Protein AF-X1B1U2-F1 (afdb_monomer_lite)

pLDDT: mean 76.09, std 20.09, range [30.53, 96.62]

Radius of gyration: 19.91 Å; chains: 1; bounding box: 51×41×58 Å

Sequence (146 aa):
KLMNLKKENDVAIQIIAQNKEYGAFIAIKDTLIKGEFKKHNLERRPELEIQFEETLELIEAGISPDLEAEITLAAHKLSKKKKSYKNLCQTLAKRQLDLTKGPNKASKNEIQKKAKEIFESSSTYEEICWLIAQLNAIADKSSEES

Structure (mmCIF, N/CA/C/O backbone):
data_AF-X1B1U2-F1
#
_entry.id   AF-X1B1U2-F1
#
loop_
_atom_site.group_PDB
_atom_site.id
_atom_site.type_symbol
_atom_site.label_atom_id
_atom_site.label_alt_id
_atom_site.label_comp_id
_atom_site.label_asym_id
_atom_site.label_entity_id
_atom_site.label_seq_id
_atom_site.pdbx_PDB_ins_code
_atom_site.Cartn_x
_atom_site.Cartn_y
_atom_site.Cartn_z
_atom_site.occupancy
_atom_site.B_iso_or_equiv
_atom_site.auth_seq_id
_atom_site.auth_comp_id
_atom_site.auth_asym_id
_atom_site.auth_atom_id
_atom_site.pdbx_PDB_model_num
ATOM 1 N N . LYS A 1 1 ? -35.354 -16.249 34.743 1.00 37.62 1 LYS A N 1
ATOM 2 C CA . LYS A 1 1 ? -34.466 -17.200 34.023 1.00 37.62 1 LYS A CA 1
ATOM 3 C C . LYS A 1 1 ? -34.671 -16.955 32.528 1.00 37.62 1 LYS A C 1
ATOM 5 O O . LYS A 1 1 ? -35.743 -17.265 32.049 1.00 37.62 1 LYS A O 1
ATOM 10 N N . LEU A 1 2 ? -33.943 -16.020 31.915 1.00 33.53 2 LEU A N 1
ATOM 11 C CA . LEU A 1 2 ? -32.616 -16.148 31.280 1.00 33.53 2 LEU A CA 1
ATOM 12 C C . LEU A 1 2 ? -32.609 -16.985 29.981 1.00 33.53 2 LEU A C 1
ATOM 14 O O . LEU A 1 2 ? -32.725 -18.200 30.035 1.00 33.53 2 LEU A O 1
ATOM 18 N N . MET A 1 3 ? -32.343 -16.250 28.889 1.00 30.53 3 MET A N 1
ATOM 19 C CA . MET A 1 3 ? -31.632 -16.605 27.647 1.00 30.53 3 MET A CA 1
ATOM 20 C C . MET A 1 3 ? -32.407 -17.184 26.448 1.00 30.53 3 MET A C 1
ATOM 22 O O . MET A 1 3 ? -32.479 -18.380 26.205 1.00 30.53 3 MET A O 1
ATOM 26 N N . ASN A 1 4 ? -32.872 -16.223 25.644 1.00 48.19 4 ASN A N 1
ATOM 27 C CA . ASN A 1 4 ? -32.800 -16.149 24.180 1.00 48.19 4 ASN A CA 1
ATOM 28 C C . ASN A 1 4 ? -31.482 -16.731 23.611 1.00 48.19 4 ASN A C 1
ATOM 30 O O . ASN A 1 4 ? -30.439 -16.398 24.171 1.00 48.19 4 ASN A O 1
ATOM 34 N N . LEU A 1 5 ? -31.540 -17.515 22.516 1.00 45.00 5 LEU A N 1
ATOM 35 C CA . LEU A 1 5 ? -30.499 -17.858 21.504 1.00 45.00 5 LEU A CA 1
ATOM 36 C C . LEU A 1 5 ? -30.977 -19.150 20.783 1.00 45.00 5 LEU A C 1
ATOM 38 O O . LEU A 1 5 ? -31.278 -20.124 21.455 1.00 45.00 5 LEU A O 1
ATOM 42 N N . LYS A 1 6 ? -31.112 -19.271 19.457 1.00 37.34 6 LYS A N 1
ATOM 43 C CA . LYS A 1 6 ? -30.321 -18.736 18.341 1.00 37.34 6 LYS A CA 1
ATOM 44 C C . LYS A 1 6 ? -31.211 -18.506 17.109 1.00 37.34 6 LYS A C 1
ATOM 46 O O . LYS A 1 6 ? -32.027 -19.353 16.769 1.00 37.34 6 LYS A O 1
ATOM 51 N N . LYS A 1 7 ? -30.986 -17.389 16.413 1.00 41.59 7 LYS A N 1
ATOM 52 C CA . LYS A 1 7 ? -31.371 -17.216 15.007 1.00 41.59 7 LYS A CA 1
ATOM 53 C C . LYS A 1 7 ? -30.465 -18.104 14.156 1.00 41.59 7 LYS A C 1
ATOM 55 O O . LYS A 1 7 ? -29.256 -17.880 14.133 1.00 41.59 7 LYS A O 1
ATOM 60 N N . GLU A 1 8 ? -31.052 -19.074 13.469 1.00 46.47 8 GLU A N 1
ATOM 61 C CA . GLU A 1 8 ? -30.492 -19.631 12.241 1.00 46.47 8 GLU A CA 1
ATOM 62 C C . GLU A 1 8 ? -30.464 -18.510 11.202 1.00 46.47 8 GLU A C 1
ATOM 64 O O . GLU A 1 8 ? -31.495 -18.116 10.671 1.00 46.47 8 GLU A O 1
ATOM 69 N N . ASN A 1 9 ? -29.289 -17.943 10.966 1.00 43.41 9 ASN A N 1
ATOM 70 C CA . ASN A 1 9 ? -29.016 -17.197 9.749 1.00 43.41 9 ASN A CA 1
ATOM 71 C C . ASN A 1 9 ? -27.787 -17.863 9.150 1.00 43.41 9 ASN A C 1
ATOM 73 O O . ASN A 1 9 ? -26.655 -17.504 9.478 1.00 43.41 9 ASN A O 1
ATOM 77 N N . ASP A 1 10 ? -28.035 -18.880 8.335 1.00 41.47 10 ASP A N 1
ATOM 78 C CA . ASP A 1 10 ? -27.029 -19.488 7.480 1.00 41.47 10 ASP A CA 1
ATOM 79 C C . ASP A 1 10 ? -26.593 -18.403 6.484 1.00 41.47 10 ASP A C 1
ATOM 81 O O . ASP A 1 10 ? -27.296 -18.070 5.527 1.00 41.47 10 ASP A O 1
ATOM 85 N N . VAL A 1 11 ? -25.491 -17.716 6.790 1.00 39.03 11 VAL A N 1
ATOM 86 C CA . VAL A 1 11 ? -24.927 -16.707 5.894 1.00 39.03 11 VAL A CA 1
ATOM 87 C C . VAL A 1 11 ? -24.329 -17.476 4.726 1.00 39.03 11 VAL A C 1
ATOM 89 O O . VAL A 1 11 ? -23.239 -18.033 4.837 1.00 39.03 11 VAL A O 1
ATOM 92 N N . ALA A 1 12 ? -25.054 -17.529 3.609 1.00 44.88 12 ALA A N 1
ATOM 93 C CA . ALA A 1 12 ? -24.545 -18.078 2.362 1.00 44.88 12 ALA A CA 1
ATOM 94 C C . ALA A 1 12 ? -23.310 -17.270 1.939 1.00 44.88 12 ALA A C 1
ATOM 96 O O . ALA A 1 12 ? -23.415 -16.143 1.452 1.00 44.88 12 ALA A O 1
ATOM 97 N N . ILE A 1 13 ? -22.126 -17.834 2.180 1.00 50.41 13 ILE A N 1
ATOM 98 C CA . ILE A 1 13 ? -20.851 -17.229 1.803 1.00 50.41 13 ILE A CA 1
ATOM 99 C C . ILE A 1 13 ? -20.793 -17.212 0.273 1.00 50.41 13 ILE A C 1
ATOM 101 O O . ILE A 1 13 ? -20.516 -18.232 -0.360 1.00 50.41 13 ILE A O 1
ATOM 105 N N . GLN A 1 14 ? -21.078 -16.059 -0.332 1.00 43.84 14 GLN A N 1
ATOM 106 C CA . GLN A 1 14 ? -20.857 -15.840 -1.757 1.00 43.84 14 GLN A CA 1
ATOM 107 C C . GLN A 1 14 ? -19.352 -15.699 -1.993 1.00 43.84 14 GLN A C 1
ATOM 109 O O . GLN A 1 14 ? -18.741 -14.697 -1.631 1.00 43.84 14 GLN A O 1
ATOM 114 N N . ILE A 1 15 ? -18.744 -16.741 -2.556 1.00 47.69 15 ILE A N 1
ATOM 115 C CA . ILE A 1 15 ? -17.322 -16.756 -2.900 1.00 47.69 15 ILE A CA 1
ATOM 116 C C . ILE A 1 15 ? -17.165 -16.033 -4.243 1.00 47.69 15 ILE A C 1
ATOM 118 O O . ILE A 1 15 ? -17.590 -16.551 -5.275 1.00 47.69 15 ILE A O 1
ATOM 122 N N . ILE A 1 16 ? -16.584 -14.832 -4.224 1.00 45.34 16 ILE A N 1
ATOM 123 C CA . ILE A 1 16 ? -16.315 -14.038 -5.430 1.00 45.34 16 ILE A CA 1
ATOM 124 C C . ILE A 1 16 ? -15.035 -14.545 -6.088 1.00 45.34 16 ILE A C 1
ATOM 126 O O . ILE A 1 16 ? -14.019 -14.758 -5.427 1.00 45.34 16 ILE A O 1
ATOM 130 N N . ALA A 1 17 ? -15.093 -14.724 -7.405 1.00 39.00 17 ALA A N 1
ATOM 131 C CA . ALA A 1 17 ? -13.986 -15.242 -8.180 1.00 39.00 17 ALA A CA 1
ATOM 132 C C . ALA A 1 17 ? -12.936 -14.214 -8.540 1.00 39.00 17 ALA A C 1
ATOM 134 O O . ALA A 1 17 ? -12.978 -13.622 -9.611 1.00 39.00 17 ALA A O 1
ATOM 135 N N . GLN A 1 18 ? -11.954 -14.048 -7.661 1.00 42.81 18 GLN A N 1
ATOM 136 C CA . GLN A 1 18 ? -10.717 -13.362 -7.997 1.00 42.81 18 GLN A CA 1
ATOM 137 C C . GLN A 1 18 ? -9.587 -14.387 -7.956 1.00 42.81 18 GLN A C 1
ATOM 139 O O . GLN A 1 18 ? -9.296 -14.943 -6.898 1.00 42.81 18 GLN A O 1
ATOM 144 N N . ASN A 1 19 ? -8.949 -14.642 -9.105 1.00 49.25 19 ASN A N 1
ATOM 145 C CA . ASN A 1 19 ? -7.880 -15.632 -9.353 1.00 49.25 19 ASN A CA 1
ATOM 146 C C . ASN A 1 19 ? -6.639 -15.545 -8.423 1.00 49.25 19 ASN A C 1
ATOM 148 O O . ASN A 1 19 ? -5.634 -16.200 -8.676 1.00 49.25 19 ASN A O 1
ATOM 152 N N . LYS A 1 20 ? -6.683 -14.750 -7.347 1.00 49.38 20 LYS A N 1
ATOM 153 C CA . LYS A 1 20 ? -5.622 -14.572 -6.347 1.00 49.38 20 LYS A CA 1
ATOM 154 C C . LYS A 1 20 ? -6.082 -14.769 -4.886 1.00 49.38 20 LYS A C 1
ATOM 156 O O . LYS A 1 20 ? -5.227 -14.847 -4.006 1.00 49.38 20 LYS A O 1
ATOM 161 N N . GLU A 1 21 ? -7.387 -14.890 -4.609 1.00 48.75 21 GLU A N 1
ATOM 162 C CA . GLU A 1 21 ? -7.953 -14.946 -3.238 1.00 48.75 21 GLU A CA 1
ATOM 163 C C . GLU A 1 21 ? -8.388 -16.359 -2.795 1.00 48.75 21 GLU A C 1
ATOM 165 O O . GLU A 1 21 ? -8.727 -16.597 -1.636 1.00 48.75 21 GLU A O 1
ATOM 170 N N . TYR A 1 22 ? -8.336 -17.328 -3.707 1.00 48.94 22 TYR A N 1
ATOM 171 C CA . TYR A 1 22 ? -8.944 -18.645 -3.523 1.00 48.94 22 TYR A CA 1
ATOM 172 C C . TYR A 1 22 ? -8.191 -19.624 -2.619 1.00 48.94 22 TYR A C 1
ATOM 174 O O . TYR A 1 22 ? -8.820 -20.481 -2.005 1.00 48.94 22 TYR A O 1
ATOM 182 N N . GLY A 1 23 ? -6.865 -19.530 -2.515 1.00 54.44 23 GLY A N 1
ATOM 183 C CA . GLY A 1 23 ? -6.069 -20.593 -1.888 1.00 54.44 23 GLY A CA 1
ATOM 184 C C . GLY A 1 23 ? -6.317 -20.743 -0.386 1.00 54.44 23 GLY A C 1
ATOM 185 O O . GLY A 1 23 ? -6.645 -21.827 0.088 1.00 54.44 23 GLY A O 1
ATOM 186 N N . ALA A 1 24 ? -6.198 -19.646 0.365 1.00 51.34 24 ALA A N 1
ATOM 187 C CA . ALA A 1 24 ? -6.229 -19.690 1.826 1.00 51.34 24 ALA A CA 1
ATOM 188 C C . ALA A 1 24 ? -7.621 -20.019 2.371 1.00 51.34 24 ALA A C 1
ATOM 190 O O . ALA A 1 24 ? -7.745 -20.863 3.253 1.00 51.34 24 ALA A O 1
ATOM 191 N N . PHE A 1 25 ? -8.669 -19.393 1.822 1.00 57.28 25 PHE A N 1
ATOM 192 C CA . PHE A 1 25 ? -10.035 -19.646 2.268 1.00 57.28 25 PHE A CA 1
ATOM 193 C C . PHE A 1 25 ? -10.469 -21.076 1.943 1.00 57.28 25 PHE A C 1
ATOM 195 O O . PHE A 1 25 ? -10.992 -21.737 2.829 1.00 57.28 25 PHE A O 1
ATOM 202 N N . ILE A 1 26 ? -10.200 -21.596 0.737 1.00 58.88 26 ILE A N 1
ATOM 203 C CA . ILE A 1 26 ? -10.549 -22.985 0.390 1.00 58.88 26 ILE A CA 1
ATOM 204 C C . ILE A 1 26 ? -9.757 -23.988 1.235 1.00 58.88 26 ILE A C 1
ATOM 206 O O . ILE A 1 26 ? -10.353 -24.939 1.736 1.00 58.88 26 ILE A O 1
ATOM 210 N N . ALA A 1 27 ? -8.463 -23.748 1.472 1.00 59.34 27 ALA A N 1
ATOM 211 C CA . ALA A 1 27 ? -7.624 -24.642 2.272 1.00 59.34 27 ALA A CA 1
ATOM 212 C C . ALA A 1 27 ? -8.103 -24.791 3.726 1.00 59.34 27 ALA A C 1
ATOM 214 O O . ALA A 1 27 ? -7.916 -25.846 4.330 1.00 59.34 27 ALA A O 1
ATOM 215 N N . ILE A 1 28 ? -8.734 -23.756 4.291 1.00 60.78 28 ILE A N 1
ATOM 216 C CA . ILE A 1 28 ? -9.241 -23.785 5.671 1.00 60.78 28 ILE A CA 1
ATOM 217 C C . ILE A 1 28 ? -10.763 -23.912 5.757 1.00 60.78 28 ILE A C 1
ATOM 219 O O . ILE A 1 28 ? -11.274 -24.135 6.850 1.00 60.78 28 ILE A O 1
ATOM 223 N N . LYS A 1 29 ? -11.499 -23.789 4.644 1.00 70.38 29 LYS A N 1
ATOM 224 C CA . LYS A 1 29 ? -12.971 -23.779 4.612 1.00 70.38 29 LYS A CA 1
ATOM 225 C C . LYS A 1 29 ? -13.543 -25.020 5.281 1.00 70.38 29 LYS A C 1
ATOM 227 O O . LYS A 1 29 ? -14.393 -24.900 6.158 1.00 70.38 29 LYS A O 1
ATOM 232 N N . ASP A 1 30 ? -13.037 -26.192 4.921 1.00 61.72 30 ASP A N 1
ATOM 233 C CA . ASP A 1 30 ? -13.526 -27.453 5.475 1.00 61.72 30 ASP A CA 1
ATOM 234 C C . ASP A 1 30 ? -13.200 -27.582 6.966 1.00 61.72 30 ASP A C 1
ATOM 236 O O 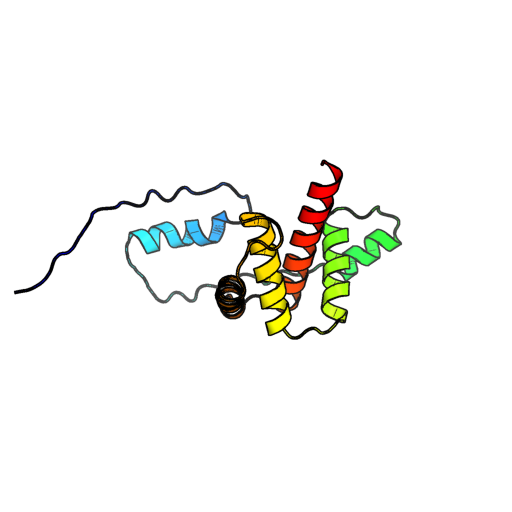. ASP A 1 30 ? -14.010 -28.094 7.736 1.00 61.72 30 ASP A O 1
ATOM 240 N N . THR A 1 31 ? -12.049 -27.066 7.392 1.00 64.06 31 THR A N 1
ATOM 241 C CA . THR A 1 31 ? -11.612 -27.042 8.795 1.00 64.06 31 THR A CA 1
ATOM 242 C C . THR A 1 31 ? -12.459 -26.082 9.636 1.00 64.06 31 THR A C 1
ATOM 244 O O . THR A 1 31 ? -12.849 -26.415 10.756 1.00 64.06 31 THR A O 1
ATOM 247 N N . LEU A 1 32 ? -12.807 -24.917 9.078 1.00 63.22 32 LEU A N 1
ATOM 248 C CA . LEU A 1 32 ? -13.693 -23.929 9.697 1.00 63.22 32 LEU A CA 1
ATOM 249 C C . LEU A 1 32 ? -15.126 -24.458 9.823 1.00 63.22 32 LEU A C 1
ATOM 251 O O . LEU A 1 32 ? -15.724 -24.328 10.888 1.00 63.22 32 LEU A O 1
ATOM 255 N N . ILE A 1 33 ? -15.650 -25.100 8.771 1.00 66.56 33 ILE A N 1
ATOM 256 C CA . ILE A 1 33 ? -16.981 -25.732 8.774 1.00 66.56 33 ILE A CA 1
ATOM 257 C C . ILE A 1 33 ? -17.051 -26.855 9.820 1.00 66.56 33 ILE A C 1
ATOM 259 O O . ILE A 1 33 ? -18.082 -27.032 10.465 1.00 66.56 33 ILE A O 1
ATOM 263 N N . LYS A 1 34 ? -15.954 -27.592 10.029 1.00 67.94 34 LYS A N 1
ATOM 264 C CA . LYS A 1 34 ? -15.878 -28.704 10.992 1.00 67.94 34 LYS A CA 1
ATOM 265 C C . LYS A 1 34 ? -15.565 -28.270 12.431 1.00 67.94 34 LYS A C 1
ATOM 267 O O . LYS A 1 34 ? -15.621 -29.101 13.330 1.00 67.94 34 LYS A O 1
ATOM 272 N N . GLY A 1 35 ? -15.246 -26.993 12.672 1.00 52.84 35 GLY A N 1
ATOM 273 C CA . GLY A 1 35 ? -14.927 -26.471 14.009 1.00 52.84 35 GLY A CA 1
ATOM 274 C C . GLY A 1 35 ? -13.610 -26.989 14.605 1.00 52.84 35 GLY A C 1
ATOM 275 O O . GLY A 1 35 ? -13.357 -26.807 15.796 1.00 52.84 35 GLY A O 1
ATOM 276 N N . GLU A 1 36 ? -12.753 -27.623 13.801 1.00 52.06 36 GLU A N 1
ATOM 277 C CA . GLU A 1 36 ? -11.505 -28.237 14.256 1.00 52.06 36 GLU A CA 1
ATOM 278 C C . GLU A 1 36 ? -10.328 -27.258 14.148 1.00 52.06 36 GLU A C 1
ATOM 280 O O . GLU A 1 36 ? -9.489 -27.356 13.257 1.00 52.06 36 GLU A O 1
ATOM 285 N N . PHE A 1 37 ? -10.200 -26.319 15.087 1.00 50.38 37 PHE A N 1
ATOM 286 C CA . PHE A 1 37 ? -8.959 -25.545 15.211 1.00 50.38 37 PHE A CA 1
ATOM 287 C C . PHE A 1 37 ? -7.874 -26.383 15.898 1.00 50.38 37 PHE A C 1
ATOM 289 O O . PHE A 1 37 ? -7.571 -26.215 17.080 1.00 50.38 37 PHE A O 1
ATOM 296 N N . LYS A 1 38 ? -7.243 -27.290 15.149 1.00 50.72 38 LYS A N 1
ATOM 297 C CA . LYS A 1 38 ? -5.908 -27.764 15.527 1.00 50.72 38 LYS A CA 1
ATOM 298 C C . LYS A 1 38 ? -4.934 -26.626 15.235 1.00 50.72 38 LYS A C 1
ATOM 300 O O . LYS A 1 38 ? -4.971 -26.058 14.147 1.00 50.72 38 LYS A O 1
ATOM 305 N N . LYS A 1 39 ? -4.076 -26.282 16.204 1.00 47.53 39 LYS A N 1
ATOM 306 C CA . LYS A 1 39 ? -2.910 -25.400 16.017 1.00 47.53 39 LYS A CA 1
ATOM 307 C C . LYS A 1 39 ? -1.958 -26.042 14.996 1.00 47.53 39 LYS A C 1
ATOM 309 O O . LYS A 1 39 ? -0.911 -26.565 15.359 1.00 47.53 39 LYS A O 1
ATOM 314 N N . HIS A 1 40 ? -2.326 -26.059 13.723 1.00 48.06 40 HIS A N 1
ATOM 315 C CA . HIS A 1 40 ? -1.339 -26.189 12.674 1.00 48.06 40 HIS A CA 1
ATOM 316 C C . HIS A 1 40 ? -0.588 -24.865 12.620 1.00 48.06 40 HIS A C 1
ATOM 318 O O . HIS A 1 40 ? -1.197 -23.795 12.686 1.00 48.06 40 HIS A O 1
ATOM 324 N N . ASN A 1 41 ? 0.739 -24.946 12.557 1.00 48.31 41 ASN A N 1
ATOM 325 C CA . ASN A 1 41 ? 1.561 -23.829 12.124 1.00 48.31 41 ASN A CA 1
ATOM 326 C C . ASN A 1 41 ? 1.062 -23.456 10.727 1.00 48.31 41 ASN A C 1
ATOM 328 O O . ASN A 1 41 ? 1.385 -24.136 9.759 1.00 48.31 41 ASN A O 1
ATOM 332 N N . LEU A 1 42 ? 0.189 -22.452 10.649 1.00 51.41 42 LEU A N 1
ATOM 333 C CA . LEU A 1 42 ? -0.203 -21.853 9.385 1.00 51.41 42 LEU A CA 1
ATOM 334 C C . LEU A 1 42 ? 1.082 -21.284 8.798 1.00 51.41 42 LEU A C 1
ATOM 336 O O . LEU A 1 42 ? 1.658 -20.353 9.368 1.00 51.41 42 LEU A O 1
ATOM 340 N N . GLU A 1 43 ? 1.570 -21.901 7.725 1.00 48.97 43 GLU A N 1
ATOM 341 C CA . GLU A 1 43 ? 2.698 -21.368 6.976 1.00 48.97 43 GLU A CA 1
ATOM 342 C C . GLU A 1 43 ? 2.367 -19.922 6.616 1.00 48.97 43 GLU A C 1
ATOM 344 O O . GLU A 1 43 ? 1.293 -19.618 6.082 1.00 48.97 43 GLU A O 1
ATOM 349 N N . ARG A 1 44 ? 3.259 -19.004 7.002 1.00 49.00 44 ARG A N 1
ATOM 350 C CA . ARG A 1 44 ? 3.104 -17.605 6.624 1.00 49.00 44 ARG A CA 1
ATOM 351 C C . ARG A 1 44 ? 3.146 -17.545 5.105 1.00 49.00 44 ARG A C 1
ATOM 353 O O . ARG A 1 44 ? 4.028 -18.137 4.488 1.00 49.00 44 ARG A O 1
ATOM 360 N N . ARG A 1 45 ? 2.180 -16.839 4.517 1.00 53.09 45 ARG A N 1
ATOM 361 C CA . ARG A 1 45 ? 2.184 -16.559 3.082 1.00 53.09 45 ARG A CA 1
ATOM 362 C C . ARG A 1 45 ? 3.531 -15.911 2.723 1.00 53.09 45 ARG A C 1
ATOM 364 O O . ARG A 1 45 ? 3.989 -15.082 3.512 1.00 53.09 45 ARG A O 1
ATOM 371 N N . PRO A 1 46 ? 4.142 -16.253 1.577 1.00 56.84 46 PRO A N 1
ATOM 372 C CA . PRO A 1 46 ? 5.248 -15.460 1.062 1.00 56.84 46 PRO A CA 1
ATOM 373 C C . PRO A 1 46 ? 4.808 -13.994 0.957 1.00 56.84 46 PRO A C 1
ATOM 375 O O . PRO A 1 46 ? 3.703 -13.707 0.484 1.00 56.84 46 PRO A O 1
ATOM 378 N N . GLU A 1 47 ? 5.642 -13.100 1.482 1.00 62.22 47 GLU A N 1
ATOM 379 C CA . GLU A 1 47 ? 5.445 -11.651 1.408 1.00 62.22 47 GLU A CA 1
ATOM 380 C C . GLU A 1 47 ? 5.438 -11.214 -0.063 1.00 62.22 47 GLU A C 1
ATOM 382 O O . GLU A 1 47 ? 6.052 -11.868 -0.913 1.00 62.22 47 GLU A O 1
ATOM 387 N N . LEU A 1 48 ? 4.712 -10.141 -0.389 1.00 68.62 48 LEU A N 1
ATOM 388 C CA . LEU A 1 48 ? 4.742 -9.598 -1.746 1.00 68.62 48 LEU A CA 1
ATOM 389 C C . LEU A 1 48 ? 6.152 -9.076 -2.052 1.00 68.62 48 LEU A C 1
ATOM 391 O O . LEU A 1 48 ? 6.588 -8.079 -1.478 1.00 68.62 48 LEU A O 1
ATOM 395 N N . GLU A 1 49 ? 6.841 -9.717 -2.991 1.00 75.56 49 GLU A N 1
ATOM 396 C CA . GLU A 1 49 ? 8.121 -9.235 -3.497 1.00 75.56 49 GLU A CA 1
ATOM 397 C C . GLU A 1 49 ? 7.872 -8.200 -4.600 1.00 75.56 49 GLU A C 1
ATOM 399 O O . GLU A 1 49 ? 7.338 -8.511 -5.665 1.00 75.56 49 GLU A O 1
ATOM 404 N N . ILE A 1 50 ? 8.204 -6.940 -4.318 1.00 79.12 50 ILE A N 1
ATOM 405 C CA . ILE A 1 50 ? 8.067 -5.849 -5.284 1.00 79.12 50 ILE A CA 1
ATOM 406 C C . ILE A 1 50 ? 9.302 -5.857 -6.187 1.00 79.12 50 ILE A C 1
ATOM 408 O O . ILE A 1 50 ? 10.387 -5.494 -5.742 1.00 79.12 50 ILE A O 1
ATOM 412 N N . GLN A 1 51 ? 9.116 -6.217 -7.458 1.00 86.81 51 GLN A N 1
ATOM 413 C CA . GLN A 1 51 ? 10.176 -6.337 -8.470 1.00 86.81 51 GLN A CA 1
ATOM 414 C C . GLN A 1 51 ? 10.630 -4.964 -9.007 1.00 86.81 51 GLN A C 1
ATOM 416 O O . GLN A 1 51 ? 10.509 -4.668 -10.197 1.00 86.81 51 GLN A O 1
ATOM 421 N N . PHE A 1 52 ? 11.085 -4.062 -8.130 1.00 88.38 52 PHE A N 1
ATOM 422 C CA . PHE A 1 52 ? 11.446 -2.695 -8.522 1.00 88.38 52 PHE A CA 1
ATOM 423 C C . PHE A 1 52 ? 12.682 -2.650 -9.429 1.00 88.38 52 PHE A C 1
ATOM 425 O O . PHE A 1 52 ? 12.662 -1.947 -10.439 1.00 88.38 52 PHE A O 1
ATOM 432 N N . GLU A 1 53 ? 13.736 -3.389 -9.086 1.00 90.31 53 GLU A N 1
ATOM 433 C CA . GLU A 1 53 ? 14.977 -3.444 -9.863 1.00 90.31 53 GLU A CA 1
ATOM 434 C C . GLU A 1 53 ? 14.729 -4.013 -11.266 1.00 90.31 53 GLU A C 1
ATOM 436 O O . GLU A 1 53 ? 15.083 -3.368 -12.248 1.00 90.31 53 GLU A O 1
ATOM 441 N N . GLU A 1 54 ? 14.022 -5.140 -11.370 1.00 87.75 54 GLU A N 1
ATOM 442 C CA . GLU A 1 54 ? 13.629 -5.726 -12.660 1.00 87.75 54 GLU A CA 1
ATOM 443 C C . GLU A 1 54 ? 12.771 -4.746 -13.479 1.00 87.75 54 GLU A C 1
ATOM 445 O O . GLU A 1 54 ? 13.016 -4.532 -14.665 1.00 87.75 54 GLU A O 1
ATOM 450 N N . THR A 1 55 ? 11.808 -4.073 -12.834 1.00 90.38 55 THR A N 1
ATOM 451 C CA . THR A 1 55 ? 10.981 -3.047 -13.489 1.00 90.38 55 THR A CA 1
ATOM 452 C C . THR A 1 55 ? 11.837 -1.918 -14.074 1.00 90.38 55 THR A C 1
ATOM 454 O O . THR A 1 55 ? 11.562 -1.451 -15.180 1.00 90.38 55 THR A O 1
ATOM 457 N N . LEU A 1 56 ? 12.870 -1.463 -13.356 1.00 91.94 56 LEU A N 1
ATOM 458 C CA . LEU A 1 56 ? 13.790 -0.445 -13.868 1.00 91.94 56 LEU A CA 1
ATOM 459 C C . LEU A 1 56 ? 14.607 -0.956 -15.055 1.00 91.94 56 LEU A C 1
ATOM 461 O O . LEU A 1 56 ? 14.684 -0.257 -16.062 1.00 91.94 56 LEU A O 1
ATOM 465 N N . GLU A 1 57 ? 15.180 -2.156 -14.954 1.00 92.69 57 GLU A N 1
ATOM 466 C CA . GLU A 1 57 ? 16.000 -2.748 -16.017 1.00 92.69 57 GLU A CA 1
ATOM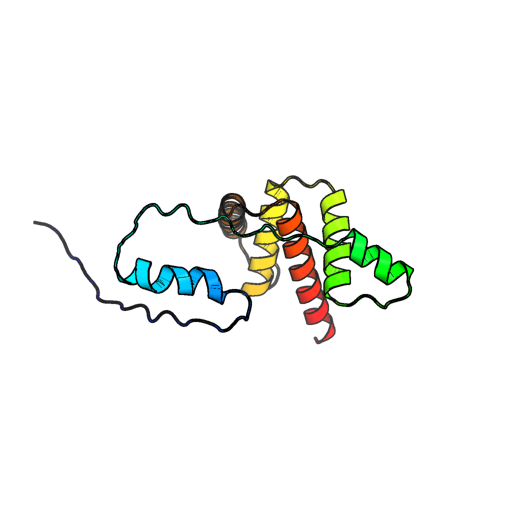 467 C C . GLU A 1 57 ? 15.214 -2.888 -17.328 1.00 92.69 57 GLU A C 1
ATOM 469 O O . GLU A 1 57 ? 15.718 -2.540 -18.398 1.00 92.69 57 GLU A O 1
ATOM 474 N N . LEU A 1 58 ? 13.952 -3.325 -17.256 1.00 91.12 58 LEU A N 1
ATOM 475 C CA . LEU A 1 58 ? 13.080 -3.444 -18.428 1.00 91.12 58 LEU A CA 1
ATOM 476 C C . LEU A 1 58 ? 12.814 -2.078 -19.084 1.00 91.12 58 LEU A C 1
ATOM 478 O O . LEU A 1 58 ? 12.863 -1.958 -20.311 1.00 91.12 58 LEU A O 1
ATOM 482 N N . ILE A 1 59 ? 12.577 -1.036 -18.282 1.00 91.06 59 ILE A N 1
ATOM 483 C CA . ILE A 1 59 ? 12.359 0.328 -18.787 1.00 91.06 59 ILE A CA 1
ATOM 484 C C . ILE A 1 59 ? 13.639 0.890 -19.414 1.00 91.06 59 ILE A C 1
ATOM 486 O O . ILE A 1 59 ? 13.584 1.501 -20.483 1.00 91.06 59 ILE A O 1
ATOM 490 N N . GLU A 1 60 ? 14.795 0.667 -18.788 1.00 92.81 60 GLU A N 1
ATOM 491 C CA . GLU A 1 60 ? 16.102 1.068 -19.325 1.00 92.81 60 GLU A CA 1
ATOM 492 C C . GLU A 1 60 ? 16.433 0.338 -20.636 1.00 92.81 60 GLU A C 1
ATOM 494 O O . GLU A 1 60 ? 17.030 0.930 -21.538 1.00 92.81 60 GLU A O 1
ATOM 499 N N . ALA A 1 61 ? 15.964 -0.904 -20.795 1.00 94.19 61 ALA A N 1
ATOM 500 C CA . ALA A 1 61 ? 16.027 -1.661 -22.045 1.00 94.19 61 ALA A CA 1
ATOM 501 C C . ALA A 1 61 ? 15.037 -1.171 -23.128 1.00 94.19 61 ALA A C 1
ATOM 503 O O . ALA A 1 61 ? 15.011 -1.717 -24.233 1.00 94.19 61 ALA A O 1
ATOM 504 N N . GLY A 1 62 ? 14.237 -0.138 -22.843 1.00 91.94 62 GLY A N 1
ATOM 505 C CA . GLY A 1 62 ? 13.297 0.474 -23.784 1.00 91.94 62 GLY A CA 1
ATOM 506 C C . GLY A 1 62 ? 11.931 -0.210 -23.858 1.00 91.94 62 GLY A C 1
ATOM 507 O O . GLY A 1 62 ? 11.161 0.078 -24.777 1.00 91.94 62 GLY A O 1
ATOM 508 N N . ILE A 1 63 ? 11.610 -1.103 -22.917 1.00 90.56 63 ILE A N 1
ATOM 509 C CA . ILE A 1 63 ? 10.281 -1.713 -22.821 1.00 90.56 63 ILE A CA 1
ATOM 510 C C . ILE A 1 63 ? 9.323 -0.683 -22.219 1.00 90.56 63 ILE A C 1
ATOM 512 O O . ILE A 1 63 ? 9.595 -0.077 -21.183 1.00 90.56 63 ILE A O 1
ATOM 516 N N . SER A 1 64 ? 8.185 -0.466 -22.880 1.00 89.94 64 SER A N 1
ATOM 517 C CA . SER A 1 64 ? 7.157 0.446 -22.383 1.00 89.94 64 SER A CA 1
ATOM 518 C C . SER A 1 64 ? 6.569 -0.078 -21.066 1.00 89.94 64 SER A C 1
ATOM 520 O O . SER A 1 64 ? 6.150 -1.239 -21.041 1.00 89.94 64 SER A O 1
ATOM 522 N N . PRO A 1 65 ? 6.484 0.749 -20.008 1.00 89.19 65 PRO A N 1
ATOM 523 C CA . PRO A 1 65 ? 5.918 0.322 -18.738 1.00 89.19 65 PRO A CA 1
ATOM 524 C C . PRO A 1 65 ? 4.434 -0.006 -18.901 1.00 89.19 65 PRO A C 1
ATOM 526 O O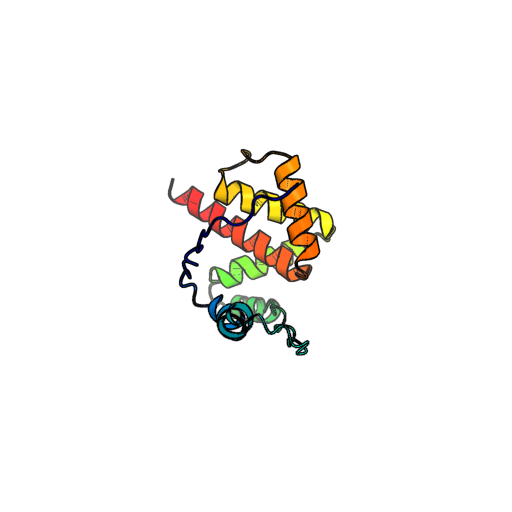 . PRO A 1 65 ? 3.682 0.741 -19.527 1.00 89.19 65 PRO A O 1
ATOM 529 N N . ASP A 1 66 ? 4.022 -1.130 -18.330 1.00 90.00 66 ASP A N 1
ATOM 530 C CA . ASP A 1 66 ? 2.619 -1.471 -18.159 1.00 90.00 66 ASP A CA 1
ATOM 531 C C . ASP A 1 66 ? 2.082 -0.919 -16.824 1.00 90.00 66 ASP A C 1
ATOM 533 O O . ASP A 1 66 ? 2.782 -0.251 -16.060 1.00 90.00 66 ASP A O 1
ATOM 537 N N . LEU A 1 67 ? 0.809 -1.193 -16.523 1.00 89.50 67 LEU A N 1
ATOM 538 C CA . LEU A 1 67 ? 0.173 -0.696 -15.300 1.00 89.50 67 LEU A CA 1
ATOM 539 C C . LEU A 1 67 ? 0.879 -1.190 -14.026 1.00 89.50 67 LEU A C 1
ATOM 541 O O . LEU A 1 67 ? 0.923 -0.473 -13.027 1.00 89.50 67 LEU A O 1
ATOM 545 N N . GLU A 1 68 ? 1.401 -2.417 -14.028 1.00 89.50 68 GLU A N 1
ATOM 546 C CA . GLU A 1 68 ? 2.102 -2.959 -12.866 1.00 89.50 68 GLU A CA 1
ATOM 547 C C . GLU A 1 68 ? 3.439 -2.246 -12.656 1.00 89.50 68 GLU A C 1
ATOM 549 O O . GLU A 1 68 ? 3.723 -1.820 -11.533 1.00 89.50 68 GLU A O 1
ATOM 554 N N . ALA A 1 69 ? 4.197 -2.009 -13.730 1.00 90.50 69 ALA A N 1
ATOM 555 C CA . ALA A 1 69 ? 5.410 -1.200 -13.693 1.00 90.50 69 ALA A CA 1
ATOM 556 C C . ALA A 1 69 ? 5.130 0.219 -13.166 1.00 90.50 69 ALA A C 1
ATOM 558 O O . ALA A 1 69 ? 5.825 0.698 -12.266 1.00 90.50 69 ALA A O 1
ATOM 559 N N . GLU A 1 70 ? 4.073 0.880 -13.647 1.00 92.06 70 GLU A N 1
ATOM 560 C CA . GLU A 1 70 ? 3.660 2.206 -13.161 1.00 92.06 70 GLU A CA 1
ATOM 561 C C . GLU A 1 70 ? 3.365 2.209 -11.653 1.00 92.06 70 GLU A C 1
ATOM 563 O O . GLU A 1 70 ? 3.849 3.080 -10.914 1.00 92.06 70 GLU A O 1
ATOM 568 N N . ILE A 1 71 ? 2.605 1.218 -11.175 1.00 93.12 71 ILE A N 1
ATOM 569 C CA . ILE A 1 71 ? 2.279 1.062 -9.752 1.00 93.12 71 ILE A CA 1
ATOM 570 C C . ILE A 1 71 ? 3.553 0.811 -8.942 1.00 93.12 71 ILE A C 1
ATOM 572 O O . ILE A 1 71 ? 3.741 1.452 -7.906 1.00 93.12 71 ILE A O 1
ATOM 576 N N . THR A 1 72 ? 4.442 -0.061 -9.415 1.00 92.62 72 THR A N 1
ATOM 577 C CA . THR A 1 72 ? 5.714 -0.396 -8.760 1.00 92.62 72 THR A CA 1
ATOM 578 C C . THR A 1 72 ? 6.614 0.833 -8.615 1.00 92.62 72 THR A C 1
ATOM 580 O O . THR A 1 72 ? 7.089 1.134 -7.512 1.00 92.62 72 THR A O 1
ATOM 583 N N . LEU A 1 73 ? 6.770 1.633 -9.674 1.00 93.81 73 LEU A N 1
ATOM 584 C CA . LEU A 1 73 ? 7.523 2.891 -9.624 1.00 93.81 73 LEU A CA 1
ATOM 585 C C . LEU A 1 73 ? 6.892 3.903 -8.655 1.00 93.81 73 LEU A C 1
ATOM 587 O O . LEU A 1 73 ? 7.593 4.563 -7.873 1.00 93.81 73 LEU A O 1
ATOM 591 N N . ALA A 1 74 ? 5.564 4.037 -8.679 1.00 94.81 74 ALA A N 1
ATOM 592 C CA . ALA A 1 74 ? 4.836 4.943 -7.795 1.00 94.81 74 ALA A CA 1
ATOM 593 C C . ALA A 1 74 ? 4.928 4.513 -6.320 1.00 94.81 74 ALA A C 1
ATOM 595 O O . ALA A 1 74 ? 5.116 5.365 -5.441 1.00 94.81 74 ALA A O 1
ATOM 596 N N . ALA A 1 75 ? 4.851 3.209 -6.051 1.00 94.38 75 ALA A N 1
ATOM 597 C CA . ALA A 1 75 ? 5.010 2.612 -4.730 1.00 94.38 75 ALA A CA 1
ATOM 598 C C . ALA A 1 75 ? 6.409 2.881 -4.170 1.00 94.38 75 ALA A C 1
ATOM 600 O O . ALA A 1 75 ? 6.539 3.371 -3.046 1.00 94.38 75 ALA A O 1
ATOM 601 N N . HIS A 1 76 ? 7.449 2.677 -4.982 1.00 93.38 76 HIS A N 1
ATOM 602 C CA . HIS A 1 76 ? 8.826 2.982 -4.593 1.00 93.38 76 HIS A CA 1
ATOM 603 C C . HIS A 1 76 ? 9.049 4.472 -4.337 1.00 93.38 76 HIS A C 1
ATOM 605 O O . HIS A 1 76 ? 9.679 4.890 -3.364 1.00 93.38 76 HIS A O 1
ATOM 611 N N . LYS A 1 77 ? 8.475 5.334 -5.180 1.00 94.31 77 LYS A N 1
ATOM 612 C CA . LYS A 1 77 ? 8.512 6.782 -4.943 1.00 94.31 77 LYS A CA 1
ATOM 613 C C . LYS A 1 77 ? 7.810 7.154 -3.636 1.00 94.31 77 LYS A C 1
ATOM 615 O O . LYS A 1 77 ? 8.230 8.100 -2.966 1.00 94.31 77 LYS A O 1
ATOM 620 N N . LEU A 1 78 ? 6.733 6.456 -3.274 1.00 93.94 78 LEU A N 1
ATOM 621 C CA . LEU A 1 78 ? 6.021 6.664 -2.017 1.00 93.94 78 LEU A CA 1
ATOM 622 C C . LEU A 1 78 ? 6.837 6.176 -0.814 1.00 93.94 78 LEU A C 1
ATOM 624 O O . LEU A 1 78 ? 6.902 6.908 0.177 1.00 93.94 78 LEU A O 1
ATOM 628 N N . SER A 1 79 ? 7.502 5.022 -0.916 1.00 92.94 79 SER A N 1
ATOM 629 C CA . SER A 1 79 ? 8.330 4.469 0.163 1.00 92.94 79 SER A CA 1
ATOM 630 C C . SER A 1 79 ? 9.513 5.389 0.495 1.00 92.94 79 SER A C 1
ATOM 632 O O . SER A 1 79 ? 9.763 5.702 1.663 1.00 92.94 79 SER A O 1
ATOM 634 N N . LYS A 1 80 ? 10.152 5.977 -0.528 1.00 93.38 80 LYS A N 1
ATOM 635 C CA . LYS A 1 80 ? 11.239 6.963 -0.368 1.00 93.38 80 LYS A CA 1
ATOM 636 C C . LYS A 1 80 ? 10.838 8.222 0.400 1.00 93.38 80 LYS A C 1
ATOM 638 O O . LYS A 1 80 ? 11.703 8.880 0.976 1.00 93.38 80 LYS A O 1
ATOM 643 N N . LYS A 1 81 ? 9.544 8.562 0.461 1.00 92.44 81 LYS A N 1
ATOM 644 C CA . LYS A 1 81 ? 9.053 9.705 1.255 1.00 92.44 81 LYS A CA 1
ATOM 645 C C . LYS A 1 81 ? 9.083 9.438 2.764 1.00 92.44 81 LYS A C 1
ATOM 647 O O . LYS A 1 81 ? 8.810 10.366 3.522 1.00 92.44 81 LYS A O 1
ATOM 652 N N . LYS A 1 82 ? 9.379 8.204 3.200 1.00 87.88 82 LYS A N 1
ATOM 653 C CA . LYS A 1 82 ? 9.548 7.802 4.609 1.00 87.88 82 LYS A CA 1
ATOM 654 C C . LYS A 1 82 ? 8.414 8.282 5.521 1.00 87.88 82 LYS A C 1
ATOM 656 O O . LYS A 1 82 ? 8.629 8.686 6.663 1.00 87.88 82 LYS A O 1
ATOM 661 N N . LYS A 1 83 ? 7.174 8.243 5.020 1.00 91.56 83 LYS A N 1
ATOM 662 C CA . LYS A 1 83 ? 5.993 8.484 5.861 1.00 91.56 83 LYS A CA 1
ATOM 663 C C . LYS A 1 83 ? 5.953 7.426 6.958 1.00 91.56 83 LYS A C 1
ATOM 665 O O . LYS A 1 83 ? 6.331 6.289 6.705 1.00 91.56 83 LYS A O 1
ATOM 670 N N . SER A 1 84 ? 5.461 7.768 8.147 1.00 94.69 84 SER A N 1
ATOM 671 C CA . SER A 1 84 ? 5.284 6.764 9.199 1.00 94.69 84 SER A CA 1
ATOM 672 C C . SER A 1 84 ? 4.275 5.697 8.766 1.00 94.69 84 SER A C 1
ATOM 674 O O . SER A 1 84 ? 3.293 5.998 8.081 1.00 94.69 84 SER A O 1
ATOM 676 N N . TYR A 1 85 ? 4.481 4.460 9.216 1.00 92.12 85 TYR A N 1
ATOM 677 C CA . TYR A 1 85 ? 3.581 3.343 8.917 1.00 92.12 85 TYR A CA 1
ATOM 678 C C . TYR A 1 85 ? 2.126 3.650 9.318 1.00 92.12 85 TYR A C 1
ATOM 680 O O . TYR A 1 85 ? 1.197 3.427 8.548 1.00 92.12 85 TYR A O 1
ATOM 688 N N . LYS A 1 86 ? 1.920 4.302 10.472 1.00 94.06 86 LYS A N 1
ATOM 689 C CA . LYS A 1 86 ? 0.600 4.783 10.916 1.00 94.06 86 LYS A CA 1
ATOM 690 C C . LYS A 1 86 ? -0.053 5.739 9.909 1.00 94.06 86 LYS A C 1
ATOM 692 O O . LYS A 1 86 ? -1.247 5.623 9.636 1.00 94.06 86 LYS A O 1
ATOM 697 N N . ASN A 1 87 ? 0.713 6.679 9.356 1.00 95.56 87 ASN A N 1
ATOM 698 C CA . ASN A 1 87 ? 0.199 7.629 8.367 1.00 95.56 87 ASN A CA 1
ATOM 699 C C . ASN A 1 87 ? -0.114 6.937 7.036 1.00 95.56 87 ASN A C 1
ATOM 701 O O . ASN A 1 87 ? -1.078 7.308 6.364 1.00 95.56 87 ASN A O 1
ATOM 705 N N . LEU A 1 88 ? 0.668 5.924 6.659 1.00 94.81 88 LEU A N 1
ATOM 706 C CA . LEU A 1 88 ? 0.375 5.095 5.493 1.00 94.81 88 LEU A CA 1
ATOM 707 C C . LEU A 1 88 ? -0.909 4.283 5.692 1.00 94.81 88 LEU A C 1
ATOM 709 O O . LEU A 1 88 ? -1.780 4.350 4.833 1.00 94.81 88 LEU A O 1
ATOM 713 N N . CYS A 1 89 ? -1.105 3.650 6.853 1.00 94.94 89 CYS A N 1
ATOM 714 C CA . CYS A 1 89 ? -2.356 2.955 7.188 1.00 94.94 89 CYS A CA 1
ATOM 715 C C . CYS A 1 89 ? -3.573 3.885 7.077 1.00 94.94 89 CYS A C 1
ATOM 717 O O . CYS A 1 89 ? -4.594 3.518 6.503 1.00 94.94 89 CYS A O 1
ATOM 719 N N . GLN A 1 90 ? -3.462 5.120 7.583 1.00 96.62 90 GLN A N 1
ATOM 720 C CA . GLN A 1 90 ? -4.518 6.130 7.448 1.00 96.62 90 GLN A CA 1
ATOM 721 C C . GLN A 1 90 ? -4.753 6.555 5.997 1.00 96.62 90 GLN A C 1
ATOM 723 O O . GLN A 1 90 ? -5.897 6.761 5.596 1.00 96.62 90 GLN A O 1
ATOM 728 N N . THR A 1 91 ? -3.682 6.678 5.211 1.00 96.25 91 THR A N 1
ATOM 729 C CA . THR A 1 91 ? -3.776 7.013 3.785 1.00 96.25 91 THR A CA 1
ATOM 730 C C . THR A 1 91 ? -4.495 5.900 3.029 1.00 96.25 91 THR A C 1
ATOM 732 O O . THR A 1 91 ? -5.454 6.180 2.314 1.00 96.25 91 THR A O 1
ATOM 735 N N . LEU A 1 92 ? -4.090 4.645 3.239 1.00 95.25 92 LEU A N 1
ATOM 736 C CA . LEU A 1 92 ? -4.711 3.478 2.621 1.00 95.25 92 LEU A CA 1
ATOM 737 C C . LEU A 1 92 ? -6.186 3.354 3.023 1.00 95.25 92 LEU A C 1
ATOM 739 O O . LEU A 1 92 ? -7.045 3.223 2.156 1.00 95.25 92 LEU A O 1
ATOM 743 N N . ALA A 1 93 ? -6.493 3.502 4.315 1.00 94.19 93 ALA A N 1
ATOM 744 C CA . ALA A 1 93 ? -7.865 3.516 4.821 1.00 94.19 93 ALA A CA 1
ATOM 745 C C . ALA A 1 93 ? -8.727 4.576 4.129 1.00 94.19 93 ALA A C 1
ATOM 747 O O . ALA A 1 93 ? -9.839 4.280 3.693 1.00 94.19 93 ALA A O 1
ATOM 748 N N . LYS A 1 94 ? -8.211 5.807 4.005 1.00 95.56 94 LYS A N 1
ATOM 749 C CA . LYS A 1 94 ? -8.923 6.881 3.311 1.00 95.56 94 LYS A CA 1
ATOM 750 C C . LYS A 1 94 ? -9.182 6.506 1.850 1.00 95.56 94 LYS A C 1
ATOM 752 O O . LYS A 1 94 ? -10.319 6.620 1.413 1.00 95.56 94 LYS A O 1
ATOM 757 N N . ARG A 1 95 ? -8.172 6.012 1.124 1.00 91.62 95 ARG A N 1
ATOM 758 C CA . ARG A 1 95 ? -8.321 5.617 -0.289 1.00 91.62 95 ARG A CA 1
ATOM 759 C C . ARG A 1 95 ? -9.341 4.496 -0.490 1.00 91.62 95 ARG A C 1
ATOM 761 O O . ARG A 1 95 ? -10.185 4.609 -1.371 1.00 91.62 95 ARG A O 1
ATOM 768 N N . GLN A 1 96 ? -9.322 3.464 0.353 1.00 91.56 96 GL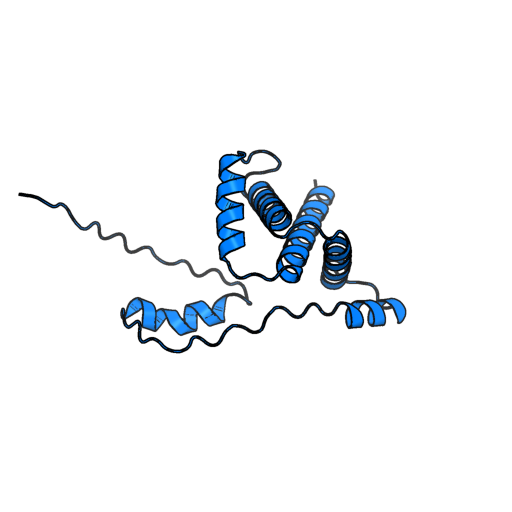N A N 1
ATOM 769 C CA . GLN A 1 96 ? -10.316 2.381 0.309 1.00 91.56 96 GLN A CA 1
ATOM 770 C C . GLN A 1 96 ? -11.744 2.897 0.557 1.00 91.56 96 GLN A C 1
ATOM 772 O O . GLN A 1 96 ? -12.701 2.463 -0.087 1.00 91.56 96 GLN A O 1
ATOM 777 N N . LEU A 1 97 ? -11.902 3.835 1.493 1.00 89.06 97 LEU A N 1
ATOM 778 C CA . LEU A 1 97 ? -13.202 4.430 1.799 1.00 89.06 97 LEU A CA 1
ATOM 779 C C . LEU A 1 97 ? -13.679 5.394 0.704 1.00 89.06 97 LEU A C 1
ATOM 781 O O . LEU A 1 97 ? -14.869 5.406 0.401 1.00 89.06 97 LEU A O 1
ATOM 785 N N . ASP A 1 98 ? -12.773 6.152 0.083 1.00 89.06 98 ASP A N 1
ATOM 786 C CA . ASP A 1 98 ? -13.089 7.016 -1.060 1.00 89.06 98 ASP A CA 1
ATOM 787 C C . ASP A 1 98 ? -13.583 6.184 -2.260 1.00 89.06 98 ASP A C 1
ATOM 789 O O . ASP A 1 98 ? -14.553 6.574 -2.903 1.00 89.06 98 ASP A O 1
ATOM 793 N N . LEU A 1 99 ? -12.992 5.009 -2.514 1.00 86.44 99 LEU A N 1
ATOM 794 C CA . LEU A 1 99 ? -13.426 4.101 -3.587 1.00 86.44 99 LEU A CA 1
ATOM 795 C C . LEU A 1 99 ? -14.830 3.522 -3.333 1.00 86.44 99 LEU A C 1
ATOM 797 O O . LEU A 1 99 ? -15.630 3.373 -4.249 1.00 86.44 99 LEU A O 1
ATOM 801 N N . THR A 1 100 ? -15.139 3.188 -2.078 1.00 86.44 100 THR A N 1
ATOM 802 C CA . THR A 1 100 ? -16.395 2.502 -1.718 1.00 86.44 100 THR A CA 1
ATOM 803 C C . THR A 1 100 ? -17.562 3.453 -1.478 1.00 86.44 100 THR A C 1
ATOM 805 O O . THR A 1 100 ? -18.705 3.112 -1.773 1.00 86.44 100 THR A O 1
ATOM 808 N N . LYS A 1 101 ? -17.306 4.642 -0.924 1.00 87.12 101 LYS A N 1
ATOM 809 C CA . LYS A 1 101 ? -18.349 5.622 -0.583 1.00 87.12 101 LYS A CA 1
ATOM 810 C C . LYS A 1 101 ? -18.408 6.803 -1.543 1.00 87.12 101 LYS A C 1
ATOM 812 O O . LYS A 1 101 ? -19.403 7.530 -1.550 1.00 87.12 101 LYS A O 1
ATOM 817 N N . GLY A 1 102 ? -17.356 7.012 -2.322 1.00 82.00 102 GLY A N 1
ATOM 818 C CA . GLY A 1 102 ? -17.101 8.229 -3.076 1.00 82.00 102 GLY A CA 1
ATOM 819 C C . GLY A 1 102 ? -16.173 9.193 -2.322 1.00 82.00 102 GLY A C 1
ATOM 820 O O . GLY A 1 102 ? -16.064 9.144 -1.089 1.00 82.00 102 GLY A O 1
ATOM 821 N N . PRO A 1 103 ? -15.515 10.100 -3.059 1.00 87.38 103 PRO A N 1
ATOM 822 C CA . PRO A 1 103 ? -14.425 10.918 -2.543 1.00 87.38 103 PRO A CA 1
ATOM 823 C C . PRO A 1 103 ? -14.876 11.831 -1.398 1.00 87.38 103 PRO A C 1
ATOM 825 O O . PRO A 1 103 ? -15.884 12.531 -1.500 1.00 87.38 103 PRO A O 1
ATOM 828 N N . ASN A 1 104 ? -14.100 11.849 -0.310 1.00 86.06 104 ASN A N 1
ATOM 829 C CA . ASN A 1 104 ? -14.287 12.706 0.870 1.00 86.06 104 ASN A CA 1
ATOM 830 C C . ASN A 1 104 ? -15.635 12.543 1.605 1.00 86.06 104 ASN A C 1
ATOM 832 O O . ASN A 1 104 ? -15.994 13.390 2.422 1.00 86.06 104 ASN A O 1
ATOM 836 N N . LYS A 1 105 ? -16.368 11.448 1.370 1.00 88.94 105 LYS A N 1
ATOM 837 C CA . LYS A 1 105 ? -17.626 11.148 2.080 1.00 88.94 105 LYS A CA 1
ATOM 838 C C . LYS A 1 105 ? -17.422 10.382 3.389 1.00 88.94 105 LYS A C 1
ATOM 840 O O . LYS A 1 105 ? -18.346 10.265 4.190 1.00 88.94 105 LYS A O 1
ATOM 845 N N . ALA A 1 106 ? -16.229 9.836 3.611 1.00 90.75 106 ALA A N 1
ATOM 846 C CA . ALA A 1 106 ? -15.912 9.076 4.811 1.00 90.75 106 ALA A CA 1
ATOM 847 C C . ALA A 1 106 ? -15.626 9.988 6.010 1.00 90.75 106 ALA A C 1
ATOM 849 O O . ALA A 1 106 ? -14.862 10.952 5.916 1.00 90.75 106 ALA A O 1
ATOM 850 N N . SER A 1 107 ? -16.194 9.650 7.167 1.00 94.19 107 SER A N 1
ATOM 851 C CA . SER A 1 107 ? -15.926 10.395 8.399 1.00 94.19 107 SER A CA 1
ATOM 852 C C . SER A 1 107 ? -14.533 10.082 8.964 1.00 94.19 107 SER A C 1
ATOM 854 O O . SER A 1 107 ? -13.962 9.010 8.746 1.00 94.19 107 SER A O 1
ATOM 856 N N . LYS A 1 108 ? -13.991 10.996 9.778 1.00 94.25 108 LYS A N 1
ATOM 857 C CA . LYS A 1 108 ? -12.687 10.810 10.441 1.00 94.25 108 LYS A CA 1
ATOM 858 C C . LYS A 1 108 ? -12.641 9.551 11.319 1.00 94.25 108 LYS A C 1
ATOM 860 O O . LYS A 1 108 ? -11.616 8.872 11.349 1.00 94.25 108 LYS A O 1
ATOM 865 N N . ASN A 1 109 ? -13.742 9.231 12.001 1.00 95.25 109 ASN A N 1
ATOM 866 C CA . ASN A 1 109 ? -13.838 8.048 12.860 1.00 95.25 109 ASN A CA 1
ATOM 867 C C . ASN A 1 109 ? -13.778 6.749 12.047 1.00 95.25 109 ASN A C 1
ATOM 869 O O . ASN A 1 109 ? -13.120 5.798 12.459 1.00 95.25 109 ASN A O 1
ATOM 873 N N . GLU A 1 110 ? -14.410 6.717 10.874 1.00 92.62 110 GLU A N 1
ATOM 874 C CA . GLU A 1 110 ? -14.368 5.554 9.983 1.00 92.62 110 GLU A CA 1
ATOM 875 C C . GLU A 1 110 ? -12.972 5.331 9.411 1.00 92.62 110 GLU A C 1
ATOM 877 O O . GLU A 1 110 ? -12.477 4.205 9.432 1.00 92.62 110 GLU A O 1
ATOM 882 N N . ILE A 1 111 ? -12.303 6.410 8.988 1.00 93.75 111 ILE A N 1
ATOM 883 C CA . ILE A 1 111 ? -10.912 6.349 8.525 1.00 93.75 111 ILE A CA 1
ATOM 884 C C . ILE A 1 111 ? -10.007 5.824 9.644 1.00 93.75 111 ILE A C 1
ATOM 886 O O . ILE A 1 111 ? -9.179 4.952 9.398 1.00 93.75 111 ILE A O 1
ATOM 890 N N . GLN A 1 112 ? -10.169 6.303 10.882 1.00 95.44 112 GLN A N 1
ATOM 891 C CA . GLN A 1 112 ? -9.380 5.811 12.016 1.00 95.44 112 GLN A CA 1
ATOM 892 C C . GLN A 1 112 ? -9.644 4.339 12.329 1.00 95.44 112 GLN A C 1
ATOM 894 O O . GLN A 1 112 ? -8.688 3.597 12.554 1.00 95.44 112 GLN A O 1
ATO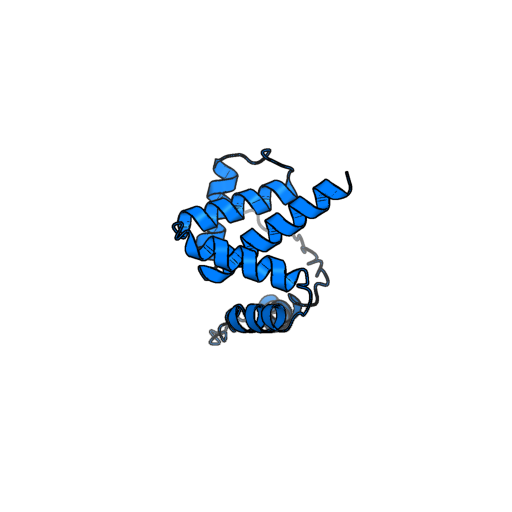M 899 N N . LYS A 1 113 ? -10.913 3.913 12.326 1.00 93.75 113 LYS A N 1
ATOM 900 C CA . LYS A 1 113 ? -11.277 2.509 12.546 1.00 93.75 113 LYS A CA 1
ATOM 901 C C . LYS A 1 113 ? -10.623 1.619 11.490 1.00 93.75 113 LYS A C 1
ATOM 903 O O . LYS A 1 113 ? -9.935 0.666 11.842 1.00 93.75 113 LYS A O 1
ATOM 908 N N . LYS A 1 114 ? -10.757 1.985 10.213 1.00 89.81 114 LYS A N 1
ATOM 909 C CA . L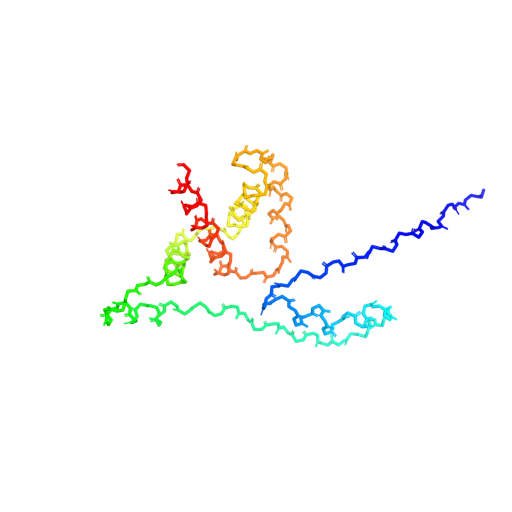YS A 1 114 ? -10.184 1.218 9.106 1.00 89.81 114 LYS A CA 1
ATOM 910 C C . LYS A 1 114 ? -8.654 1.217 9.126 1.00 89.81 114 LYS A C 1
ATOM 912 O O . LYS A 1 114 ? -8.035 0.188 8.890 1.00 89.81 114 LYS A O 1
ATOM 917 N N . ALA A 1 115 ? -8.032 2.341 9.477 1.00 91.94 115 ALA A N 1
ATOM 918 C CA . ALA A 1 115 ? -6.580 2.429 9.620 1.00 91.94 115 ALA A CA 1
ATOM 919 C C . ALA A 1 115 ? -6.048 1.513 10.729 1.00 91.94 115 ALA A C 1
ATOM 921 O O . ALA A 1 115 ? -4.956 0.972 10.589 1.00 91.94 115 ALA A O 1
ATOM 922 N N . LYS A 1 116 ? -6.810 1.337 11.817 1.00 89.81 116 LYS A N 1
ATOM 923 C CA . LYS A 1 116 ? -6.462 0.403 12.891 1.00 89.81 116 LYS A CA 1
ATOM 924 C C . LYS A 1 116 ? -6.531 -1.050 12.412 1.00 89.81 116 LYS A C 1
ATOM 926 O O . LYS A 1 116 ? -5.586 -1.788 12.650 1.00 89.81 116 LYS A O 1
ATOM 931 N N . GLU A 1 117 ? -7.585 -1.418 11.681 1.00 89.31 117 GLU A N 1
ATOM 932 C CA . GLU A 1 117 ? -7.704 -2.752 11.065 1.00 89.31 117 GLU A CA 1
ATOM 933 C C . GLU A 1 117 ? -6.508 -3.053 10.145 1.00 89.31 117 GLU A C 1
ATOM 935 O O . GLU A 1 117 ? -5.924 -4.129 10.218 1.00 89.31 117 GLU A O 1
ATOM 940 N N . ILE A 1 118 ? -6.101 -2.083 9.318 1.00 84.31 118 ILE A N 1
ATOM 941 C CA . ILE A 1 118 ? -4.935 -2.221 8.431 1.00 84.31 118 ILE A CA 1
ATOM 942 C C . ILE A 1 118 ? -3.645 -2.363 9.240 1.00 84.31 118 ILE A C 1
ATOM 944 O O . ILE A 1 118 ? -2.832 -3.231 8.943 1.00 84.31 118 ILE A O 1
ATOM 948 N N . PHE A 1 119 ? -3.462 -1.553 10.282 1.00 82.56 119 PHE A N 1
ATOM 949 C CA . PHE A 1 119 ? -2.280 -1.642 11.139 1.00 82.56 119 PHE A CA 1
ATOM 950 C C . PHE A 1 119 ? -2.132 -3.031 11.788 1.00 82.56 119 PHE A C 1
ATOM 952 O O . PHE A 1 119 ? -1.020 -3.498 12.007 1.00 82.56 119 PHE A O 1
ATOM 959 N N . GLU A 1 120 ? -3.249 -3.700 12.074 1.00 85.38 120 GLU A N 1
ATOM 960 C CA . GLU A 1 120 ? -3.293 -5.042 12.669 1.00 85.38 120 GLU A CA 1
ATOM 961 C C . GLU A 1 120 ? -3.202 -6.176 11.622 1.00 85.38 120 GLU A C 1
ATOM 963 O O . GLU A 1 120 ? -3.015 -7.335 11.987 1.00 85.38 120 GLU A O 1
ATOM 968 N N . SER A 1 121 ? -3.282 -5.866 10.322 1.00 80.50 121 SER A N 1
ATOM 969 C CA . SER A 1 121 ? -3.371 -6.852 9.227 1.00 80.50 121 SER A CA 1
ATOM 970 C C . SER A 1 121 ? -2.053 -7.545 8.848 1.00 80.50 121 SER A C 1
ATOM 972 O O . SER A 1 121 ? -2.041 -8.394 7.962 1.00 80.50 121 SER A O 1
ATOM 974 N N . SER A 1 122 ? -0.955 -7.234 9.544 1.00 77.62 122 SER A N 1
ATOM 975 C CA . SER A 1 122 ? 0.399 -7.761 9.286 1.00 77.62 122 SER A CA 1
ATOM 976 C C . SER A 1 122 ? 1.012 -7.395 7.924 1.00 77.62 122 SER A C 1
ATOM 978 O O . SER A 1 122 ? 2.043 -7.959 7.579 1.00 77.62 122 SER A O 1
ATOM 980 N N . SER A 1 123 ? 0.437 -6.449 7.171 1.00 83.62 123 SER A N 1
ATOM 981 C CA . SER A 1 123 ? 1.036 -5.969 5.916 1.00 83.62 123 SER A CA 1
ATOM 982 C C . SER A 1 123 ? 2.353 -5.226 6.143 1.00 83.62 123 SER A C 1
ATOM 984 O O . SER A 1 123 ? 2.478 -4.438 7.090 1.00 83.62 123 SER A O 1
ATOM 986 N N . THR A 1 124 ? 3.315 -5.413 5.245 1.00 88.88 124 THR A N 1
ATOM 987 C CA . THR A 1 124 ? 4.606 -4.715 5.293 1.00 88.88 124 THR A CA 1
ATOM 988 C C . THR A 1 124 ? 4.473 -3.244 4.890 1.00 88.88 124 THR A C 1
ATOM 990 O O . THR A 1 124 ? 3.434 -2.771 4.415 1.00 88.88 124 THR A O 1
ATOM 993 N N . TYR A 1 125 ? 5.528 -2.465 5.125 1.00 89.69 125 TYR A N 1
ATOM 994 C CA . TYR A 1 125 ? 5.554 -1.049 4.759 1.00 89.69 125 TYR A CA 1
ATOM 995 C C . TYR A 1 125 ? 5.436 -0.862 3.240 1.00 89.69 125 TYR A C 1
ATOM 997 O O . TYR A 1 125 ? 4.679 -0.013 2.754 1.00 89.69 125 TYR A O 1
ATOM 1005 N N . GLU A 1 126 ? 6.182 -1.684 2.515 1.00 90.00 126 GLU A N 1
ATOM 1006 C CA . GLU A 1 126 ? 6.272 -1.754 1.066 1.00 90.00 126 GLU A CA 1
ATOM 1007 C C . GLU A 1 126 ? 4.923 -2.159 0.465 1.00 90.00 126 GLU A C 1
ATOM 1009 O O . GLU A 1 126 ? 4.420 -1.465 -0.420 1.00 90.00 126 GLU A O 1
ATOM 1014 N N . GLU A 1 127 ? 4.276 -3.185 1.025 1.00 90.25 127 GLU A N 1
ATOM 1015 C CA . GLU A 1 127 ? 2.931 -3.616 0.627 1.00 90.25 127 GLU A CA 1
ATOM 1016 C C . GLU A 1 127 ? 1.902 -2.491 0.775 1.00 90.25 127 GLU A C 1
ATOM 1018 O O . GLU A 1 127 ? 1.121 -2.236 -0.143 1.00 90.25 127 GLU A O 1
ATOM 1023 N N . ILE A 1 128 ? 1.914 -1.756 1.895 1.00 92.88 128 ILE A N 1
ATOM 1024 C CA . ILE A 1 128 ? 0.997 -0.620 2.067 1.00 92.88 128 ILE A CA 1
ATOM 1025 C C . ILE A 1 128 ? 1.293 0.480 1.041 1.00 92.88 128 ILE A C 1
ATOM 1027 O O . ILE A 1 128 ? 0.358 1.087 0.510 1.00 92.88 128 ILE A O 1
ATOM 1031 N N . CYS A 1 129 ? 2.565 0.750 0.735 1.00 94.44 129 CYS A N 1
ATOM 1032 C CA . CYS A 1 129 ? 2.921 1.721 -0.301 1.00 94.44 129 CYS A CA 1
ATOM 1033 C C . CYS A 1 129 ? 2.406 1.289 -1.679 1.00 94.44 129 CYS A C 1
ATOM 1035 O O . CYS A 1 129 ? 1.860 2.121 -2.410 1.00 94.44 129 CYS A O 1
ATOM 1037 N N . TRP A 1 130 ? 2.526 0.002 -1.997 1.00 94.50 130 TRP A N 1
ATOM 1038 C CA . TRP A 1 130 ? 2.054 -0.581 -3.247 1.00 94.50 130 TRP A CA 1
ATOM 1039 C C . TRP A 1 130 ? 0.531 -0.525 -3.374 1.00 94.50 130 TRP A C 1
ATOM 1041 O O . TRP A 1 130 ? 0.014 -0.013 -4.366 1.00 94.50 130 TRP A O 1
ATOM 1051 N N . LEU A 1 131 ? -0.206 -0.910 -2.329 1.00 93.56 131 LEU A N 1
ATOM 1052 C CA . LEU A 1 131 ? -1.672 -0.826 -2.307 1.00 93.56 131 LEU A CA 1
ATOM 1053 C C . LEU A 1 131 ? -2.174 0.617 -2.450 1.00 93.56 131 LEU A C 1
ATOM 1055 O O . LEU A 1 131 ? -3.158 0.873 -3.143 1.00 93.56 131 LEU A O 1
ATOM 1059 N N . ILE A 1 132 ? -1.497 1.586 -1.823 1.00 94.81 132 ILE A N 1
ATOM 1060 C CA . ILE A 1 132 ? -1.832 3.005 -2.005 1.00 94.81 132 ILE A CA 1
ATOM 1061 C C . ILE A 1 132 ? -1.601 3.431 -3.459 1.00 94.81 132 ILE A C 1
ATOM 1063 O O . ILE A 1 132 ? -2.434 4.154 -4.007 1.00 94.81 132 ILE A O 1
ATOM 1067 N N . ALA A 1 133 ? -0.483 3.028 -4.067 1.00 94.81 133 ALA A N 1
ATOM 1068 C CA . ALA A 1 133 ? -0.171 3.351 -5.457 1.00 94.81 133 ALA A CA 1
ATOM 1069 C C . ALA A 1 133 ? -1.212 2.757 -6.416 1.00 94.81 133 ALA A C 1
ATOM 1071 O O . ALA A 1 133 ? -1.757 3.492 -7.239 1.00 94.81 133 ALA A O 1
ATOM 1072 N N . GLN A 1 134 ? -1.574 1.487 -6.225 1.00 93.56 134 GLN A N 1
ATOM 1073 C CA . GLN A 1 134 ? -2.612 0.813 -7.000 1.00 93.56 134 GLN A CA 1
ATOM 1074 C C . GLN A 1 134 ? -3.957 1.548 -6.921 1.00 93.56 134 GLN A C 1
ATOM 1076 O O . GLN A 1 134 ? -4.570 1.825 -7.950 1.00 93.56 134 GLN A O 1
ATOM 1081 N N . LEU A 1 135 ? -4.416 1.905 -5.716 1.00 91.88 135 LEU A N 1
ATOM 1082 C CA . LEU A 1 135 ? -5.693 2.609 -5.559 1.00 91.88 135 LEU A CA 1
ATOM 1083 C C . LEU A 1 135 ? -5.686 4.004 -6.195 1.00 91.88 135 LEU A C 1
ATOM 1085 O O . LEU A 1 135 ? -6.727 4.443 -6.677 1.00 91.88 135 LEU A O 1
ATOM 1089 N N . ASN A 1 136 ? -4.545 4.703 -6.204 1.00 92.50 136 ASN A N 1
ATOM 1090 C CA . ASN A 1 136 ? -4.442 5.978 -6.918 1.00 92.50 136 ASN A CA 1
ATOM 1091 C C . ASN A 1 136 ? -4.536 5.761 -8.435 1.00 92.50 136 ASN A C 1
ATOM 1093 O O . ASN A 1 136 ? -5.319 6.448 -9.071 1.00 92.50 136 ASN A O 1
ATOM 1097 N N . ALA A 1 137 ? -3.832 4.767 -8.988 1.00 90.19 137 ALA A N 1
ATOM 1098 C CA . ALA A 1 137 ? -3.881 4.473 -10.422 1.00 90.19 137 ALA A CA 1
ATOM 1099 C C . ALA A 1 137 ? -5.305 4.126 -10.899 1.00 90.19 137 ALA A C 1
ATOM 1101 O O . ALA A 1 137 ? -5.733 4.563 -11.964 1.00 90.19 137 ALA A O 1
ATOM 1102 N N . ILE A 1 138 ? -6.069 3.384 -10.088 1.00 87.88 138 ILE A N 1
ATOM 1103 C CA . ILE A 1 138 ? -7.485 3.092 -10.369 1.00 87.88 138 ILE A CA 1
ATOM 1104 C C . ILE A 1 138 ? -8.327 4.377 -10.348 1.00 87.88 138 ILE A C 1
ATOM 1106 O O . ILE A 1 138 ? -9.160 4.580 -11.230 1.00 87.88 138 ILE A O 1
ATOM 1110 N N . ALA A 1 139 ? -8.120 5.241 -9.351 1.00 84.19 139 ALA A N 1
ATOM 1111 C CA . ALA A 1 139 ? -8.858 6.496 -9.235 1.00 84.19 139 ALA A CA 1
ATOM 1112 C C . ALA A 1 139 ? -8.571 7.444 -10.412 1.00 84.19 139 ALA A C 1
ATOM 1114 O O . ALA A 1 139 ? -9.506 8.033 -10.955 1.00 84.19 139 ALA A O 1
ATOM 1115 N N . ASP A 1 140 ? -7.312 7.540 -10.835 1.00 81.31 140 ASP A N 1
ATOM 1116 C CA . ASP A 1 140 ? -6.895 8.397 -11.945 1.00 81.31 140 ASP A CA 1
ATOM 1117 C C . ASP A 1 140 ? -7.535 7.922 -13.263 1.00 81.31 140 ASP A C 1
ATOM 1119 O O . ASP A 1 140 ? -8.177 8.716 -13.951 1.00 81.31 140 ASP A O 1
ATOM 1123 N N . LYS A 1 141 ? -7.537 6.609 -13.538 1.00 76.62 141 LYS A N 1
ATOM 1124 C CA . LYS A 1 141 ? -8.227 6.043 -14.715 1.00 76.62 141 LYS A CA 1
ATOM 1125 C C . LYS A 1 141 ? -9.736 6.280 -14.705 1.00 76.62 141 LYS A C 1
ATOM 1127 O O . LYS A 1 141 ? -10.311 6.622 -15.730 1.00 76.62 141 LYS A O 1
ATOM 1132 N N . SER A 1 142 ? -10.382 6.170 -13.542 1.00 63.22 142 SER A N 1
ATOM 1133 C CA . SER A 1 142 ? -11.825 6.441 -13.434 1.00 63.22 142 SER A CA 1
ATOM 1134 C C . SER A 1 142 ? -12.198 7.903 -13.721 1.00 63.22 142 SER A C 1
ATOM 1136 O O . SER A 1 142 ? -13.346 8.187 -14.054 1.00 63.22 142 SER A O 1
ATOM 1138 N N . SER A 1 143 ? -11.237 8.829 -13.609 1.00 59.84 143 SER A N 1
ATOM 1139 C CA . SER A 1 143 ? -11.439 10.247 -13.921 1.00 59.84 143 SER A CA 1
ATOM 1140 C C . SER A 1 143 ? -11.207 10.607 -15.391 1.00 59.84 143 SER A C 1
ATOM 1142 O O . SER A 1 143 ? -11.670 11.657 -15.820 1.00 59.84 143 SER A O 1
ATOM 1144 N N . GLU A 1 144 ? -10.541 9.746 -16.165 1.00 53.38 144 GLU A N 1
ATOM 1145 C CA . GLU A 1 144 ? -10.306 9.945 -17.604 1.00 53.38 144 GLU A CA 1
ATOM 1146 C C . GLU A 1 144 ? -11.498 9.492 -18.469 1.00 53.38 144 GLU A C 1
ATOM 1148 O O . GLU A 1 144 ? -11.636 9.928 -19.609 1.00 53.38 144 GLU A O 1
ATOM 1153 N N . GLU A 1 145 ? -12.385 8.656 -17.921 1.00 48.09 145 GLU A N 1
ATOM 1154 C CA . GLU A 1 145 ? -13.590 8.143 -18.595 1.00 48.09 145 GLU A CA 1
ATOM 1155 C C . GLU A 1 145 ? -14.879 8.925 -18.248 1.00 48.09 145 GLU A C 1
ATOM 1157 O O . GLU A 1 145 ? -15.965 8.534 -18.683 1.00 48.09 145 GLU A O 1
ATOM 1162 N N . SER A 1 146 ? -14.777 10.008 -17.458 1.00 43.75 146 SER A N 1
ATOM 1163 C CA . SER A 1 146 ? -15.908 10.839 -16.990 1.00 43.75 146 SER A CA 1
ATOM 1164 C C . SER A 1 146 ? -16.052 12.163 -17.736 1.00 43.75 146 SER A C 1
ATOM 1166 O O . SER A 1 146 ? -15.027 12.856 -17.915 1.00 43.75 146 SER A O 1
#

Organism: NCBI:txid412755

Secondary structure (DSSP, 8-state):
------------------TTTHHHHHHHHHHHHTT-------PPPPP----HHHHHHHHHTTPPP-HHHHHHHHHHHHHTT---HHHHHHHHHHHHHHHHH-TT-S-HHHHHHHHHHHHHTT--HHHHHHHHHHHHHHHHHHHH--

Foldseek 3Di:
DDDDDDDPDPPPPDDDDDPPPPDPCVVCVVVVVVVPPDPDPPPDDPADDLPQVVLVVCVVVVHDDDPSSQLSVQLVVQVVVVDDLLVLLLLLLQLVCCVVPNHPPDDPVSSNVSSVVVVVVPHDSSRSSSSSSNSVSVVVVVVVVD